Protein AF-A0A6N8CP71-F1 (afdb_monomer_lite)

Radius of gyration: 22.83 Å; chains: 1; bounding box: 53×31×57 Å

InterPro domains:
  IPR035069 Antitoxin HicB/UPF0150 [SSF143100] (56-98)

Sequence (124 aa):
MNKDSEDLDFLQELAKKISKRSKQASPISIEEVFDLFSDTLNNMTHFRSIEVPIFVPFIIEKEDGIFTARCRSYCNCRGMGYTEEEAIEKLKKDIDLYNKSLIETEKRMRLENIVNRTFGKDFL

pLDDT: mean 83.29, std 13.8, range [34.09, 97.75]

Foldseek 3Di:
DDPVPVLCVLVVQLVVVVVVVCPDPDDDDPVNSVVSNVVSLCVVLDDDDDDDDDDFDWDWDDDPQKIKIDTPVCRVAIAIDSDPVRRVVRSVVRVVVVVVVVSVVVSVVVSVVSCCVNPNPPPD

Secondary structure (DSSP, 8-state):
--THHHHHHHHHHHHHHHHHHHTSSSPPPHHHHHHHHHHHHHHHT-------------EEEEETTEEEEEETTEEEEEEEESSHHHHHHHHHHHHHHHHHHHHHHHHHHHHHHHHHHHH-TT--

Organism: NCBI:txid2599694

Structure (mmCIF, N/CA/C/O backbone):
data_AF-A0A6N8CP71-F1
#
_entry.id   AF-A0A6N8CP71-F1
#
loop_
_atom_site.group_PDB
_atom_site.id
_atom_site.type_symbol
_atom_site.label_atom_id
_atom_site.label_alt_id
_atom_site.label_comp_id
_atom_site.label_asym_id
_atom_site.label_entity_id
_atom_site.label_seq_id
_atom_site.pdbx_PDB_ins_code
_atom_site.Cartn_x
_atom_site.Cartn_y
_atom_site.Cartn_z
_atom_site.occupancy
_atom_site.B_iso_or_equiv
_atom_site.auth_seq_id
_atom_site.auth_comp_id
_atom_site.auth_asym_id
_atom_site.auth_atom_id
_atom_site.pdbx_PDB_model_num
ATOM 1 N N . MET A 1 1 ? -8.269 13.335 -27.076 1.00 35.78 1 MET A N 1
ATOM 2 C CA . MET A 1 1 ? -6.940 13.156 -26.455 1.00 35.78 1 MET A CA 1
ATOM 3 C C . MET A 1 1 ? -6.496 11.740 -26.773 1.00 35.78 1 MET A C 1
ATOM 5 O O . MET A 1 1 ? -7.184 10.813 -26.364 1.00 35.78 1 MET A O 1
ATOM 9 N N . ASN A 1 2 ? -5.468 11.592 -27.611 1.00 34.09 2 ASN A N 1
ATOM 10 C CA . ASN A 1 2 ? -4.990 10.293 -28.096 1.00 34.09 2 ASN A CA 1
ATOM 11 C C . ASN A 1 2 ? -4.260 9.562 -26.965 1.00 34.09 2 ASN A C 1
ATOM 13 O O . ASN A 1 2 ? -3.322 10.113 -26.403 1.00 34.09 2 ASN A O 1
ATOM 17 N N . LYS A 1 3 ? -4.692 8.337 -26.646 1.00 43.19 3 LYS A N 1
ATOM 18 C CA . LYS A 1 3 ? -4.029 7.456 -25.668 1.00 43.19 3 LYS A CA 1
ATOM 19 C C . LYS A 1 3 ? -2.591 7.091 -26.069 1.00 43.19 3 LYS A C 1
ATOM 21 O O . LYS A 1 3 ? -1.791 6.812 -25.189 1.00 43.19 3 LYS A O 1
ATOM 26 N N . ASP A 1 4 ? -2.259 7.199 -27.354 1.00 45.25 4 ASP A N 1
ATOM 27 C CA . ASP A 1 4 ? -0.935 6.885 -27.907 1.00 45.25 4 ASP A CA 1
ATOM 28 C C . ASP A 1 4 ? 0.191 7.828 -27.435 1.00 45.25 4 ASP A C 1
ATOM 30 O O . ASP A 1 4 ? 1.363 7.525 -27.647 1.00 45.25 4 ASP A O 1
ATOM 34 N N . SER A 1 5 ? -0.121 8.977 -26.812 1.00 50.12 5 SER A N 1
ATOM 35 C CA . SER A 1 5 ? 0.917 9.924 -26.374 1.00 50.12 5 SER A CA 1
ATOM 36 C C . SER A 1 5 ? 1.629 9.513 -25.084 1.00 50.12 5 SER A C 1
ATOM 38 O O . SER A 1 5 ? 2.785 9.868 -24.929 1.00 50.12 5 SER A O 1
ATOM 40 N N . GLU A 1 6 ? 0.971 8.776 -24.180 1.00 52.84 6 GLU A N 1
ATOM 41 C CA . GLU A 1 6 ? 1.586 8.323 -22.915 1.00 52.84 6 GLU A CA 1
ATOM 42 C C . GLU A 1 6 ? 2.462 7.070 -23.111 1.00 52.84 6 GLU A C 1
ATOM 44 O O . GLU A 1 6 ? 3.462 6.896 -22.419 1.00 52.84 6 GLU A O 1
ATOM 49 N N . ASP A 1 7 ? 2.124 6.198 -24.068 1.00 52.16 7 ASP A N 1
ATOM 50 C CA . ASP A 1 7 ? 2.864 4.949 -24.326 1.00 52.16 7 ASP A CA 1
ATOM 51 C C . ASP A 1 7 ? 4.216 5.214 -25.016 1.00 52.16 7 ASP A C 1
ATOM 53 O O . ASP A 1 7 ? 5.210 4.521 -24.776 1.00 52.16 7 ASP A O 1
ATOM 57 N N . LEU A 1 8 ? 4.277 6.278 -25.826 1.00 57.09 8 LEU A N 1
ATOM 58 C CA . LEU A 1 8 ? 5.528 6.805 -26.364 1.00 57.09 8 LEU A CA 1
ATOM 59 C C . LEU A 1 8 ? 6.456 7.300 -25.248 1.00 57.09 8 LEU A C 1
ATOM 61 O O . LEU A 1 8 ? 7.666 7.169 -25.400 1.00 57.09 8 LEU A O 1
ATOM 65 N N . ASP A 1 9 ? 5.934 7.769 -24.109 1.00 73.25 9 ASP A N 1
ATOM 66 C CA . ASP A 1 9 ? 6.759 8.363 -23.056 1.00 73.25 9 ASP A CA 1
ATOM 67 C C . ASP A 1 9 ? 7.653 7.327 -22.348 1.00 73.25 9 ASP A C 1
ATOM 69 O O . ASP A 1 9 ? 8.815 7.630 -22.060 1.00 73.25 9 ASP A O 1
ATOM 73 N N . PHE A 1 10 ? 7.175 6.101 -22.074 1.00 82.06 10 PHE A N 1
ATOM 74 C CA . PHE A 1 10 ? 7.972 5.101 -21.336 1.00 82.06 10 PHE A CA 1
ATOM 75 C C . PHE A 1 10 ? 9.163 4.592 -22.151 1.00 82.06 10 PHE A C 1
ATOM 77 O O . PHE A 1 10 ? 10.311 4.692 -21.706 1.00 82.06 10 PHE A O 1
ATOM 84 N N . LEU A 1 11 ? 8.909 4.070 -23.357 1.00 84.31 11 LEU A N 1
ATOM 85 C CA . LEU A 1 11 ? 9.971 3.563 -24.229 1.00 84.31 11 LEU A CA 1
ATOM 86 C C . LEU A 1 11 ? 10.920 4.687 -24.653 1.00 84.31 11 LEU A C 1
ATOM 88 O O . LEU A 1 11 ? 12.129 4.465 -24.740 1.00 84.31 11 LEU A O 1
ATOM 92 N N . GLN A 1 12 ? 10.407 5.903 -24.864 1.00 85.88 12 GLN A N 1
ATOM 93 C CA . GLN A 1 12 ? 11.238 7.059 -25.179 1.00 85.88 12 GLN A CA 1
ATOM 94 C C . GLN A 1 12 ? 12.132 7.462 -24.003 1.00 85.88 12 GLN A C 1
ATOM 96 O O . GLN A 1 12 ? 13.309 7.754 -24.227 1.00 85.88 12 GLN A O 1
ATOM 101 N N . GLU A 1 13 ? 11.634 7.460 -22.763 1.00 86.25 13 GLU A N 1
ATOM 102 C CA . GLU A 1 13 ? 12.483 7.756 -21.606 1.00 86.25 13 GLU A CA 1
ATOM 103 C C . GLU A 1 13 ? 13.496 6.658 -21.307 1.00 86.25 13 GLU A C 1
ATOM 105 O O . GLU A 1 13 ? 14.662 6.956 -21.026 1.00 86.25 13 GLU A O 1
ATOM 110 N N . LEU A 1 14 ? 13.110 5.392 -21.454 1.00 88.75 14 LEU A N 1
ATOM 111 C CA . LEU A 1 14 ? 14.053 4.286 -21.354 1.00 88.75 14 LEU A CA 1
ATOM 112 C C . LEU A 1 14 ? 15.163 4.420 -22.407 1.00 88.75 14 LEU A C 1
ATOM 114 O O . LEU A 1 14 ? 16.347 4.360 -22.071 1.00 88.75 14 LEU A O 1
ATOM 118 N N . ALA A 1 15 ? 14.801 4.684 -23.666 1.00 88.81 15 ALA A N 1
ATOM 119 C CA . ALA A 1 15 ? 15.758 4.879 -24.752 1.00 88.81 15 ALA A CA 1
ATOM 120 C C . ALA A 1 15 ? 16.689 6.076 -24.499 1.00 88.81 15 ALA A C 1
ATOM 122 O O . ALA A 1 15 ? 17.895 5.980 -24.742 1.00 88.81 15 ALA A O 1
ATOM 123 N N . LYS A 1 16 ? 16.174 7.191 -23.957 1.00 88.75 16 LYS A N 1
ATOM 124 C CA . LYS A 1 16 ? 16.993 8.345 -23.545 1.00 88.75 16 LYS A CA 1
ATOM 125 C C . LYS A 1 16 ? 17.990 7.968 -22.449 1.00 88.75 16 LYS A C 1
ATOM 127 O O . LYS A 1 16 ? 19.163 8.338 -22.553 1.00 88.75 16 LYS A O 1
ATOM 132 N N . LYS A 1 17 ? 17.562 7.227 -21.420 1.00 88.88 17 LYS A N 1
ATOM 133 C CA . LYS A 1 17 ? 18.445 6.772 -20.333 1.00 88.88 17 LYS A CA 1
ATOM 134 C C . LYS A 1 17 ? 19.521 5.805 -20.831 1.00 88.88 17 LYS A C 1
ATOM 136 O O . LYS A 1 17 ? 20.693 6.019 -20.521 1.00 88.88 17 LYS A O 1
ATOM 141 N N . ILE A 1 18 ? 19.153 4.820 -21.655 1.00 89.38 18 ILE A N 1
ATOM 142 C CA . ILE A 1 18 ? 20.102 3.885 -22.281 1.00 89.38 18 ILE A CA 1
ATOM 143 C C . ILE A 1 18 ? 21.099 4.663 -23.143 1.00 89.38 18 ILE A C 1
ATOM 145 O O . ILE A 1 18 ? 22.300 4.552 -22.930 1.00 89.38 18 ILE A O 1
ATOM 149 N N . SER A 1 19 ? 20.628 5.543 -24.034 1.00 88.31 19 SER A N 1
ATOM 150 C CA . SER A 1 19 ? 21.498 6.373 -24.880 1.00 88.31 19 SER A CA 1
ATOM 151 C C . SER A 1 19 ? 22.471 7.228 -24.059 1.00 88.31 19 SER A C 1
ATOM 153 O O . SER A 1 19 ? 23.641 7.363 -24.420 1.00 88.31 19 SER A O 1
ATOM 155 N N . LYS A 1 20 ? 22.025 7.787 -22.926 1.00 88.56 20 LYS A N 1
ATOM 156 C CA . LYS A 1 20 ? 22.888 8.540 -22.007 1.00 88.56 20 LYS A CA 1
ATOM 157 C C . LYS A 1 20 ? 23.949 7.646 -21.352 1.00 88.56 20 LYS A C 1
ATOM 159 O O . LYS A 1 20 ? 25.099 8.073 -21.263 1.00 88.56 20 LYS A O 1
ATOM 164 N N . ARG A 1 21 ? 23.596 6.427 -20.926 1.00 87.50 21 ARG A N 1
ATOM 165 C CA . ARG A 1 21 ? 24.528 5.455 -20.320 1.00 87.50 21 ARG A CA 1
ATOM 166 C C . ARG A 1 21 ? 25.523 4.889 -21.336 1.00 87.50 21 ARG A C 1
ATOM 168 O O . ARG A 1 21 ? 26.695 4.748 -21.000 1.00 87.50 21 ARG A O 1
ATOM 175 N N . SER A 1 22 ? 25.101 4.644 -22.576 1.00 84.88 22 SER A N 1
ATOM 176 C CA . SER A 1 22 ? 25.960 4.141 -23.660 1.00 84.88 22 SER A CA 1
ATOM 177 C C . SER A 1 22 ? 27.015 5.145 -24.133 1.00 84.88 22 SER A C 1
ATOM 179 O O . SER A 1 22 ? 27.984 4.753 -24.770 1.00 84.88 22 SER A O 1
ATOM 181 N N . LYS A 1 23 ? 26.854 6.441 -23.829 1.00 87.25 23 LYS A N 1
ATOM 182 C CA . LYS A 1 23 ? 27.881 7.471 -24.084 1.00 87.25 23 LYS A CA 1
ATOM 183 C C . LYS A 1 23 ? 29.038 7.431 -23.080 1.00 87.25 23 LYS A C 1
ATOM 185 O O . LYS A 1 23 ? 30.016 8.152 -23.261 1.00 87.25 23 LYS A O 1
ATOM 190 N N . GLN A 1 24 ? 28.925 6.647 -22.009 1.00 83.56 24 GLN A N 1
ATOM 191 C CA . GLN A 1 24 ? 30.016 6.433 -21.061 1.00 83.56 24 GLN A CA 1
ATOM 192 C C . GLN A 1 24 ? 31.010 5.417 -21.645 1.00 83.56 24 GLN A C 1
ATOM 194 O O . GLN A 1 24 ? 30.628 4.551 -22.422 1.00 83.56 24 GLN A O 1
ATOM 199 N N . ALA A 1 25 ? 32.292 5.529 -21.288 1.00 77.81 25 ALA A N 1
ATOM 200 C CA . ALA A 1 25 ? 33.393 4.799 -21.933 1.00 77.81 25 ALA A CA 1
ATOM 201 C C . ALA A 1 25 ? 33.387 3.266 -21.727 1.00 77.81 25 ALA A C 1
ATOM 203 O O . ALA A 1 25 ? 34.281 2.583 -22.224 1.00 77.81 25 ALA A O 1
ATOM 204 N N . SER A 1 26 ? 32.409 2.721 -20.999 1.00 85.25 26 SER A N 1
ATOM 205 C CA . SER A 1 26 ? 32.248 1.291 -20.744 1.00 85.25 26 SER A CA 1
ATOM 206 C C . SER A 1 26 ? 30.990 0.736 -21.425 1.00 85.25 26 SER A C 1
ATOM 208 O O . SER A 1 26 ? 29.942 1.397 -21.403 1.00 85.25 26 SER A O 1
ATOM 210 N N . PRO A 1 27 ? 31.056 -0.494 -21.976 1.00 85.69 27 PRO A N 1
ATOM 211 C CA . PRO A 1 27 ? 29.871 -1.218 -22.421 1.00 85.69 27 PRO A CA 1
ATOM 212 C C . PRO A 1 27 ? 28.818 -1.285 -21.311 1.00 85.69 27 PRO A C 1
ATOM 214 O O . PRO A 1 27 ? 29.155 -1.413 -20.133 1.00 85.69 27 PRO A O 1
ATOM 217 N N . ILE A 1 28 ? 27.551 -1.180 -21.701 1.00 87.00 28 ILE A N 1
ATOM 218 C CA . ILE A 1 28 ? 26.423 -1.363 -20.789 1.00 87.00 28 ILE A CA 1
ATOM 219 C C . ILE A 1 28 ? 26.203 -2.862 -20.567 1.00 87.00 28 ILE A C 1
ATOM 221 O O . ILE A 1 28 ? 26.213 -3.629 -21.536 1.00 87.00 28 ILE A O 1
ATOM 225 N N . SER A 1 29 ? 26.051 -3.287 -19.313 1.00 89.38 29 SER A N 1
ATOM 226 C CA . SER A 1 29 ? 25.736 -4.688 -19.009 1.00 89.38 29 SER A CA 1
ATOM 227 C C . SER A 1 29 ? 24.236 -4.957 -19.149 1.00 89.38 29 SER A C 1
ATOM 229 O O . SER A 1 29 ? 23.422 -4.035 -19.215 1.00 89.38 29 SER A O 1
ATOM 231 N N . ILE A 1 30 ? 23.857 -6.232 -19.208 1.00 88.19 30 ILE A N 1
ATOM 232 C CA . ILE A 1 30 ? 22.446 -6.628 -19.283 1.00 88.19 30 ILE A CA 1
ATOM 233 C C . ILE A 1 30 ? 21.719 -6.253 -17.983 1.00 88.19 30 ILE A C 1
ATOM 235 O O . ILE A 1 30 ? 20.601 -5.746 -18.026 1.00 88.19 30 ILE A O 1
ATOM 239 N N . GLU A 1 31 ? 22.367 -6.447 -16.836 1.00 89.44 31 GLU A N 1
ATOM 240 C CA . GLU A 1 31 ? 21.842 -6.101 -15.512 1.00 89.44 31 GLU A CA 1
ATOM 241 C C . GLU A 1 31 ? 21.558 -4.599 -15.417 1.00 89.44 31 GLU A C 1
ATOM 243 O O . GLU A 1 31 ? 20.464 -4.204 -15.027 1.00 89.44 31 GLU A O 1
ATOM 248 N N . GLU A 1 32 ? 22.481 -3.760 -15.900 1.00 87.12 32 GLU A N 1
ATOM 249 C CA . GLU A 1 32 ? 22.278 -2.309 -15.940 1.00 87.12 32 GLU A CA 1
ATOM 250 C C . GLU A 1 32 ? 21.082 -1.909 -16.820 1.00 87.12 32 GLU A C 1
ATOM 252 O O . GLU A 1 32 ? 20.389 -0.937 -16.520 1.00 87.12 32 GLU A O 1
ATOM 257 N N . VAL A 1 33 ? 20.807 -2.637 -17.908 1.00 87.50 33 VAL A N 1
ATOM 258 C CA . VAL A 1 33 ? 19.616 -2.383 -18.737 1.00 87.50 33 VAL A CA 1
ATOM 259 C C . VAL A 1 33 ? 18.334 -2.704 -17.963 1.00 87.50 33 VAL A C 1
ATOM 261 O O . VAL A 1 33 ? 17.383 -1.920 -18.027 1.00 87.50 33 VAL A O 1
ATOM 264 N N . PHE A 1 34 ? 18.303 -3.806 -17.206 1.00 87.44 34 PHE A N 1
ATOM 265 C CA . PHE A 1 34 ? 17.161 -4.153 -16.351 1.00 87.44 34 PHE A CA 1
ATOM 266 C C . PHE A 1 34 ? 16.969 -3.168 -15.189 1.00 87.44 34 PHE A C 1
ATOM 268 O O . PHE A 1 34 ? 15.828 -2.821 -14.863 1.00 87.44 34 PHE A O 1
ATOM 275 N N . ASP A 1 35 ? 18.054 -2.657 -14.614 1.00 88.69 35 ASP A N 1
ATOM 276 C CA . ASP A 1 35 ? 17.995 -1.615 -13.588 1.00 88.69 35 ASP A CA 1
ATOM 277 C C . ASP A 1 35 ? 17.416 -0.316 -14.166 1.00 88.69 35 ASP A C 1
ATOM 279 O O . ASP A 1 35 ? 16.458 0.238 -13.627 1.00 88.69 35 ASP A O 1
ATOM 283 N N . LEU A 1 36 ? 17.900 0.128 -15.334 1.00 89.25 36 LEU A N 1
ATOM 284 C CA . LEU A 1 36 ? 17.366 1.311 -16.021 1.00 89.25 36 LEU A CA 1
ATOM 285 C C . LEU A 1 36 ? 15.886 1.159 -16.389 1.00 89.25 36 LEU A C 1
ATOM 287 O O . LEU A 1 36 ? 15.137 2.142 -16.349 1.00 89.25 36 LEU A O 1
ATOM 291 N N . PHE A 1 37 ? 15.459 -0.050 -16.745 1.00 87.81 37 PHE A N 1
ATOM 292 C CA . PHE A 1 37 ? 14.059 -0.374 -16.985 1.00 87.81 37 PHE A CA 1
ATOM 293 C C . PHE A 1 37 ? 13.219 -0.193 -15.715 1.00 87.81 37 PHE A C 1
ATOM 295 O O . PHE A 1 37 ? 12.253 0.577 -15.713 1.00 87.81 37 PHE A O 1
ATOM 302 N N . SER A 1 38 ? 13.643 -0.830 -14.622 1.00 84.69 38 SER A N 1
ATOM 303 C CA . SER A 1 38 ? 12.983 -0.776 -13.314 1.00 84.69 38 SER A CA 1
ATOM 304 C C . SER A 1 38 ? 12.900 0.657 -12.782 1.00 84.69 38 SER A C 1
ATOM 306 O O . SER A 1 38 ? 11.831 1.119 -12.382 1.00 84.69 38 SER A O 1
ATOM 308 N N . ASP A 1 39 ? 13.991 1.415 -12.878 1.00 86.12 39 ASP A N 1
ATOM 309 C CA . ASP A 1 39 ? 14.050 2.824 -12.488 1.00 86.12 39 ASP A CA 1
ATOM 310 C C . ASP A 1 39 ? 13.110 3.705 -13.310 1.00 86.12 39 ASP A C 1
ATOM 312 O O . ASP A 1 39 ? 12.562 4.692 -12.820 1.00 86.12 39 ASP A O 1
ATOM 316 N N . THR A 1 40 ? 12.943 3.406 -14.598 1.00 86.94 40 THR A N 1
ATOM 317 C CA . THR A 1 40 ? 12.046 4.179 -15.468 1.00 86.94 40 THR A CA 1
ATOM 318 C C . THR A 1 40 ? 10.590 3.927 -15.107 1.00 86.94 40 THR A C 1
ATOM 320 O O . THR A 1 40 ? 9.839 4.891 -14.961 1.00 86.94 40 THR A O 1
ATOM 323 N N . LEU A 1 41 ? 10.218 2.670 -14.850 1.00 82.94 41 LEU A N 1
ATOM 324 C CA . LEU A 1 41 ? 8.885 2.324 -14.353 1.00 82.94 41 LEU A CA 1
ATOM 325 C C . LEU A 1 41 ? 8.595 2.978 -12.995 1.00 82.94 41 LEU A C 1
ATOM 327 O O . LEU A 1 41 ? 7.540 3.588 -12.808 1.00 82.94 41 LEU A O 1
ATOM 331 N N . ASN A 1 42 ? 9.544 2.912 -12.060 1.00 78.75 42 ASN A N 1
ATOM 332 C CA . ASN A 1 42 ? 9.394 3.496 -10.727 1.00 78.75 42 ASN A CA 1
ATOM 333 C C . ASN A 1 42 ? 9.251 5.026 -10.771 1.00 78.75 42 ASN A C 1
ATOM 335 O O . ASN A 1 42 ? 8.417 5.593 -10.066 1.00 78.75 42 ASN A O 1
ATOM 339 N N . ASN A 1 43 ? 10.011 5.709 -11.631 1.00 79.56 43 ASN A N 1
ATOM 340 C CA . ASN A 1 43 ? 9.925 7.166 -11.758 1.00 79.56 43 ASN A CA 1
ATOM 341 C C . ASN A 1 43 ? 8.601 7.630 -12.377 1.00 79.56 43 ASN A C 1
ATOM 343 O O . ASN A 1 43 ? 8.053 8.646 -11.955 1.00 79.56 43 ASN A O 1
ATOM 347 N N . MET A 1 44 ? 8.071 6.895 -13.357 1.00 76.69 44 MET A N 1
ATOM 348 C CA . MET A 1 44 ? 6.786 7.227 -13.987 1.00 76.69 44 MET A CA 1
ATOM 349 C C . MET A 1 44 ? 5.589 6.966 -13.077 1.00 76.69 44 MET A C 1
ATOM 351 O O . MET A 1 44 ? 4.546 7.602 -13.207 1.00 76.69 44 MET A O 1
ATOM 355 N N . THR A 1 45 ? 5.749 6.050 -12.128 1.00 70.75 45 THR A N 1
ATOM 356 C CA . THR A 1 45 ? 4.743 5.736 -11.114 1.00 70.75 45 THR A CA 1
ATOM 357 C C . THR A 1 45 ? 4.986 6.488 -9.806 1.00 70.75 45 THR A C 1
ATOM 359 O O . THR A 1 45 ? 4.393 6.135 -8.792 1.00 70.75 45 THR A O 1
ATOM 362 N N . HIS A 1 46 ? 5.825 7.532 -9.781 1.00 66.69 46 HIS A N 1
ATOM 363 C CA . HIS A 1 46 ? 6.083 8.270 -8.547 1.00 66.69 46 HIS A CA 1
ATOM 364 C C . HIS A 1 46 ? 4.835 9.043 -8.092 1.00 66.69 46 HIS A C 1
ATOM 366 O O . HIS A 1 46 ? 4.412 10.017 -8.716 1.00 66.69 46 HIS A O 1
ATOM 372 N N . PHE A 1 47 ? 4.252 8.622 -6.968 1.00 67.25 47 PHE A N 1
ATOM 373 C CA . PHE A 1 47 ? 3.138 9.315 -6.329 1.00 67.25 47 PHE A CA 1
ATOM 374 C C . PHE A 1 47 ? 3.641 10.227 -5.225 1.00 67.25 47 PHE A C 1
ATOM 376 O O . PHE A 1 47 ? 4.352 9.796 -4.317 1.00 67.25 47 PHE A O 1
ATOM 383 N N . ARG A 1 48 ? 3.161 11.468 -5.239 1.00 69.62 48 ARG A N 1
ATOM 384 C CA . ARG A 1 48 ? 3.210 12.327 -4.064 1.00 69.62 48 ARG A CA 1
ATOM 385 C C . ARG A 1 48 ? 1.972 12.055 -3.212 1.00 69.62 48 ARG A C 1
ATOM 387 O O . ARG A 1 48 ? 0.877 12.472 -3.579 1.00 69.62 48 ARG A O 1
ATOM 394 N N . SER A 1 49 ? 2.142 11.387 -2.074 1.00 69.44 49 SER A N 1
ATOM 395 C C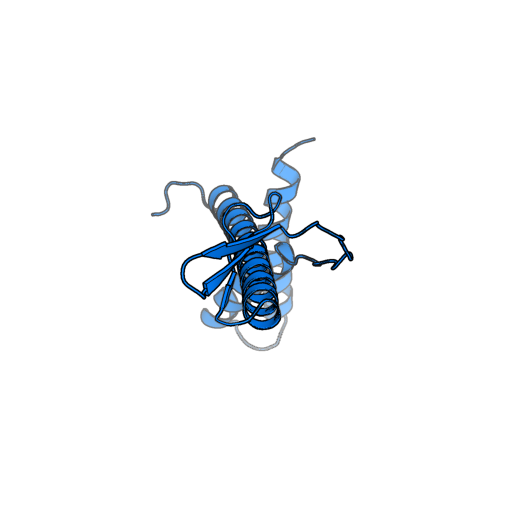A . SER A 1 49 ? 1.101 11.333 -1.046 1.00 69.44 49 SER A CA 1
ATOM 396 C C . SER A 1 49 ? 1.058 12.667 -0.303 1.00 69.44 49 SER A C 1
ATOM 398 O O . SER A 1 49 ? 2.087 13.169 0.149 1.00 69.44 49 SER A O 1
ATOM 400 N N . ILE A 1 50 ? -0.130 13.253 -0.191 1.00 77.81 50 ILE A N 1
ATOM 401 C CA . ILE A 1 50 ? -0.366 14.440 0.630 1.00 77.81 50 ILE A CA 1
ATOM 402 C C . ILE A 1 50 ? -1.261 14.003 1.780 1.00 77.81 50 ILE A C 1
ATOM 404 O O . ILE A 1 50 ? -2.395 13.582 1.558 1.00 77.81 50 ILE A O 1
ATOM 408 N N . GLU A 1 51 ? -0.744 14.090 3.001 1.00 74.06 51 GLU A N 1
ATOM 409 C CA . GLU A 1 51 ? -1.525 13.829 4.204 1.00 74.06 51 GLU A CA 1
ATOM 410 C C . GLU A 1 51 ? -2.343 15.073 4.543 1.00 74.06 51 GLU A C 1
ATOM 412 O O . GLU A 1 51 ? -1.801 16.152 4.787 1.00 74.06 51 GLU A O 1
ATOM 417 N N . VAL A 1 52 ? -3.665 14.924 4.524 1.00 77.06 52 VAL A N 1
ATOM 418 C CA . VAL A 1 52 ? -4.603 15.980 4.904 1.00 77.06 52 VAL A CA 1
ATOM 419 C C . VAL A 1 52 ? -5.312 15.531 6.180 1.00 77.06 52 VAL A C 1
ATOM 421 O O . VAL A 1 52 ? -5.809 14.402 6.218 1.00 77.06 52 VAL A O 1
ATOM 424 N N . PRO A 1 53 ? -5.385 16.367 7.232 1.00 73.00 53 PRO A N 1
ATOM 425 C CA . PRO A 1 53 ? -6.095 16.004 8.450 1.00 73.00 53 PRO A CA 1
ATOM 426 C C . PRO A 1 53 ? -7.599 15.926 8.165 1.00 73.00 53 PRO A C 1
ATOM 428 O O . PRO A 1 53 ? -8.264 16.942 7.970 1.00 73.00 53 PRO A O 1
ATOM 431 N N . ILE A 1 54 ? -8.138 14.708 8.141 1.00 72.25 54 ILE A N 1
ATOM 432 C CA . ILE A 1 54 ? -9.577 14.457 8.049 1.00 72.25 54 ILE A CA 1
ATOM 433 C C . ILE A 1 54 ? -10.058 14.005 9.426 1.00 72.25 54 ILE A C 1
ATOM 435 O O . ILE A 1 54 ? -9.666 12.949 9.921 1.00 72.25 54 ILE A O 1
ATOM 439 N N . PHE A 1 55 ? -10.933 14.798 10.042 1.00 79.06 55 PHE A N 1
ATOM 440 C CA . PHE A 1 55 ? -11.578 14.431 11.298 1.00 79.06 55 PHE A CA 1
ATOM 441 C C . PHE A 1 55 ? -12.791 13.549 11.001 1.00 79.06 55 PHE A C 1
ATOM 443 O O . PHE A 1 55 ? -13.841 14.032 10.581 1.00 79.06 55 PHE A O 1
ATOM 450 N N . VAL A 1 56 ? -12.632 12.243 11.198 1.00 81.88 56 VAL A N 1
ATOM 451 C CA . VAL A 1 56 ? -13.711 11.258 11.070 1.00 81.88 56 VAL A CA 1
ATOM 452 C C . VAL A 1 56 ? -14.220 10.844 12.453 1.00 81.88 56 VAL A C 1
ATOM 454 O O . VAL A 1 56 ? -13.405 10.575 13.336 1.00 81.88 56 VAL A O 1
ATOM 457 N N . PRO A 1 57 ? -15.547 10.779 12.669 1.00 86.75 57 PRO A N 1
ATOM 458 C CA . PRO A 1 57 ? -16.100 10.337 13.942 1.00 86.75 57 PRO A CA 1
ATOM 459 C C . PRO A 1 57 ? -15.858 8.837 14.151 1.00 86.75 57 PRO A C 1
ATOM 461 O O . PRO A 1 57 ? -16.040 8.031 13.232 1.00 86.75 57 PRO A O 1
ATOM 464 N N . PHE A 1 58 ? -15.501 8.463 15.380 1.00 90.62 58 PHE A N 1
ATOM 465 C CA . PHE A 1 58 ? -15.386 7.070 15.808 1.00 90.62 58 PHE A CA 1
ATOM 466 C C . PHE A 1 58 ? -16.575 6.678 16.676 1.00 90.62 58 PHE A C 1
ATOM 468 O O . PHE A 1 58 ? -17.069 7.471 17.475 1.00 90.62 58 PHE A O 1
ATOM 475 N N . ILE A 1 59 ? -17.023 5.440 16.503 1.00 93.31 59 ILE A N 1
ATOM 476 C CA . ILE A 1 59 ? -18.029 4.808 17.349 1.00 93.31 59 ILE A CA 1
ATOM 477 C C . ILE A 1 59 ? -17.284 3.834 18.251 1.00 93.31 59 ILE A C 1
ATOM 479 O O . ILE A 1 59 ? -16.493 3.029 17.755 1.00 93.31 59 ILE A O 1
ATOM 483 N N . ILE A 1 60 ? -17.526 3.932 19.556 1.00 95.31 60 ILE A N 1
ATOM 484 C CA . ILE A 1 60 ? -16.947 3.045 20.560 1.00 95.31 60 ILE A CA 1
ATOM 485 C C . ILE A 1 60 ? -18.086 2.293 21.235 1.00 95.31 60 ILE A C 1
ATOM 487 O O . ILE A 1 60 ? -19.037 2.895 21.729 1.00 95.31 60 ILE A O 1
ATOM 491 N N . GLU A 1 61 ? -17.979 0.974 21.235 1.00 95.81 61 GLU A N 1
ATOM 492 C CA . GLU A 1 61 ? -18.933 0.052 21.842 1.00 95.81 61 GLU A CA 1
ATOM 493 C C . GLU A 1 61 ? -18.197 -0.792 22.885 1.00 95.81 61 GLU A C 1
ATOM 495 O O . GLU A 1 61 ? -17.037 -1.154 22.681 1.00 95.81 61 GLU A O 1
ATOM 500 N N . LYS A 1 62 ? -18.860 -1.108 24.001 1.00 95.94 62 LYS A N 1
ATOM 501 C CA . LYS A 1 62 ? -18.323 -1.985 25.045 1.00 95.94 62 LYS A CA 1
ATOM 502 C C . LYS A 1 62 ? -19.210 -3.214 25.183 1.00 95.94 62 LYS A C 1
ATOM 504 O O . LYS A 1 62 ? -20.393 -3.079 25.481 1.00 95.94 62 LYS A O 1
ATOM 509 N N . GLU A 1 63 ? -18.618 -4.388 25.028 1.00 94.69 63 GLU A N 1
ATOM 510 C CA . GLU A 1 63 ? -19.288 -5.684 25.150 1.00 94.69 63 GLU A CA 1
ATOM 511 C C . GLU A 1 63 ? -18.362 -6.639 25.911 1.00 94.69 63 GLU A C 1
ATOM 513 O O . GLU A 1 63 ? -17.164 -6.683 25.639 1.00 94.69 63 GLU A O 1
ATOM 518 N N . ASP A 1 64 ? -18.879 -7.325 26.933 1.00 93.69 64 ASP A N 1
ATOM 519 C CA . ASP A 1 64 ? -18.128 -8.292 27.756 1.00 93.69 64 ASP A CA 1
ATOM 520 C C . ASP A 1 64 ? -16.777 -7.790 28.307 1.00 93.69 64 ASP A C 1
ATOM 52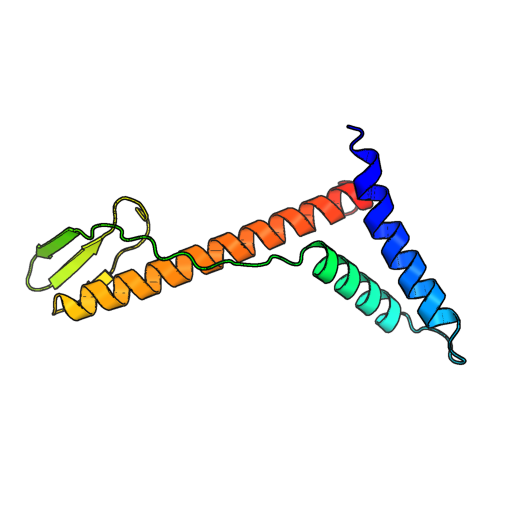2 O O . ASP A 1 64 ? -15.809 -8.533 28.454 1.00 93.69 64 ASP A O 1
ATOM 526 N N . GLY A 1 65 ? -16.695 -6.495 28.631 1.00 93.19 65 GLY A N 1
ATOM 527 C CA . GLY A 1 65 ? -15.471 -5.874 29.153 1.00 93.19 65 GLY A CA 1
ATOM 528 C C . GLY A 1 65 ? -14.430 -5.509 28.089 1.00 93.19 65 GLY A C 1
ATOM 529 O O . GLY A 1 65 ? -13.378 -4.982 28.442 1.00 93.19 65 GLY A O 1
ATOM 530 N N . ILE A 1 66 ? -14.734 -5.722 26.809 1.00 96.12 66 ILE A N 1
ATOM 531 C CA . ILE A 1 66 ? -13.888 -5.373 25.669 1.00 96.12 66 ILE A CA 1
ATOM 532 C C . ILE A 1 66 ? -14.480 -4.149 24.967 1.00 96.12 66 ILE A C 1
ATOM 534 O O . ILE A 1 66 ? -15.670 -4.095 24.655 1.00 96.12 66 ILE A O 1
ATOM 538 N N . PHE A 1 67 ? -13.635 -3.162 24.688 1.00 97.75 67 PHE A N 1
ATOM 539 C CA . PHE A 1 67 ? -13.973 -2.001 23.878 1.00 97.75 67 PHE A CA 1
ATOM 540 C C . PHE A 1 67 ? -13.674 -2.271 22.408 1.00 97.75 67 PHE A C 1
ATOM 542 O O . PHE A 1 67 ? -12.630 -2.816 22.048 1.00 97.75 67 PHE A O 1
ATOM 549 N N . THR A 1 68 ? -14.590 -1.851 21.545 1.00 97.06 68 THR A N 1
ATOM 550 C CA . THR A 1 68 ? -14.474 -1.912 20.093 1.00 97.06 68 THR A CA 1
ATOM 551 C C . THR A 1 68 ? -14.636 -0.516 19.514 1.00 97.06 68 THR A C 1
ATOM 553 O O . THR A 1 68 ? -15.692 0.088 19.661 1.00 97.06 68 THR A O 1
ATOM 556 N N . ALA A 1 69 ? -13.621 -0.031 18.803 1.00 96.62 69 ALA A N 1
ATOM 557 C CA . ALA A 1 69 ? -13.661 1.222 18.061 1.00 96.62 69 ALA A CA 1
ATOM 558 C C . ALA A 1 69 ? -13.819 0.946 16.557 1.00 96.62 69 ALA A C 1
ATOM 560 O O . ALA A 1 69 ? -13.112 0.103 15.993 1.00 96.62 69 ALA A O 1
ATOM 561 N N . ARG A 1 70 ? -14.736 1.663 15.899 1.00 95.12 70 ARG A N 1
ATOM 562 C CA . ARG A 1 70 ? -15.003 1.568 14.452 1.00 95.12 70 ARG A CA 1
ATOM 563 C C . ARG A 1 70 ? -15.200 2.947 13.829 1.00 95.12 70 ARG A C 1
ATOM 565 O O . ARG A 1 70 ? -15.604 3.896 14.498 1.00 95.12 70 ARG A O 1
ATOM 572 N N . CYS A 1 71 ? -14.980 3.039 12.521 1.00 91.75 71 CYS A N 1
ATOM 573 C CA . CYS A 1 71 ? -15.242 4.235 11.726 1.00 91.75 71 CYS A CA 1
ATOM 574 C C . CYS A 1 71 ? -16.103 3.870 10.512 1.00 91.75 71 CYS A C 1
ATOM 576 O O . CYS A 1 71 ? -15.752 2.965 9.762 1.00 91.75 71 CYS A O 1
ATOM 578 N N . ARG A 1 72 ? -17.217 4.576 10.272 1.00 88.25 72 ARG A N 1
ATOM 579 C CA . ARG A 1 72 ? -18.087 4.276 9.115 1.00 88.25 72 ARG A CA 1
ATOM 580 C C . ARG A 1 72 ? -17.391 4.501 7.773 1.00 88.25 72 ARG A C 1
ATOM 582 O O . ARG A 1 72 ? -17.642 3.749 6.838 1.00 88.25 72 ARG A O 1
ATOM 589 N N . SER A 1 73 ? -16.518 5.503 7.689 1.00 88.94 73 SER A N 1
ATOM 590 C CA . SER A 1 73 ? -15.743 5.789 6.475 1.00 88.94 73 SER A CA 1
ATOM 591 C C . SER A 1 73 ? -14.684 4.721 6.187 1.00 88.94 73 SER A C 1
ATOM 593 O O . SER A 1 73 ? -14.275 4.564 5.043 1.00 88.94 73 SER A O 1
ATOM 595 N N . TYR A 1 74 ? -14.273 3.972 7.213 1.00 91.12 74 TYR A N 1
ATOM 596 C CA . TYR A 1 74 ? -13.330 2.862 7.126 1.00 91.12 74 TYR A CA 1
ATOM 597 C C . TYR A 1 74 ? -14.002 1.594 7.651 1.00 91.12 74 TYR A C 1
ATOM 599 O O . TYR A 1 74 ? -13.642 1.068 8.700 1.00 91.12 74 TYR A O 1
ATOM 607 N N . CYS A 1 75 ? -15.019 1.124 6.927 1.00 87.75 75 CYS A N 1
ATOM 608 C CA . CYS A 1 75 ? -15.881 0.018 7.352 1.00 87.75 75 CYS A CA 1
ATOM 609 C C . CYS A 1 75 ? -15.136 -1.302 7.614 1.00 87.75 75 CYS A C 1
ATOM 611 O O . CYS A 1 75 ? -15.616 -2.121 8.395 1.00 87.75 75 CYS A O 1
ATOM 613 N N . ASN A 1 76 ? -13.970 -1.484 6.992 1.00 89.69 76 ASN A N 1
ATOM 614 C CA . ASN A 1 76 ? -13.117 -2.656 7.174 1.00 89.69 76 ASN A CA 1
ATOM 615 C C . ASN A 1 76 ? -12.132 -2.514 8.343 1.00 89.69 76 ASN A C 1
ATOM 617 O O . ASN A 1 76 ? -11.506 -3.502 8.709 1.00 89.69 76 ASN A O 1
ATOM 621 N N . CYS A 1 77 ? -11.991 -1.316 8.920 1.00 93.94 77 CYS A N 1
ATOM 622 C CA . CYS A 1 77 ? -11.054 -1.062 10.005 1.00 93.94 77 CYS A CA 1
ATOM 623 C C . CYS A 1 77 ? -11.737 -1.177 11.372 1.00 93.94 77 CYS A C 1
ATOM 625 O O . CYS A 1 77 ? -12.815 -0.612 11.604 1.00 93.94 77 CYS A O 1
ATOM 627 N N . ARG A 1 78 ? -11.089 -1.870 12.312 1.00 95.06 78 ARG A N 1
ATOM 628 C CA . ARG A 1 78 ? -11.589 -2.061 13.680 1.00 95.06 78 ARG A CA 1
ATOM 629 C C . ARG A 1 78 ? -10.439 -2.126 14.677 1.00 95.06 78 ARG A C 1
ATOM 631 O O . ARG A 1 78 ? -9.507 -2.903 14.524 1.00 95.06 78 ARG A O 1
ATOM 638 N N . GLY A 1 79 ? -10.571 -1.394 15.778 1.00 96.75 79 GLY A N 1
ATOM 639 C CA . GLY A 1 79 ? -9.703 -1.545 16.944 1.00 96.75 79 GLY A CA 1
ATOM 640 C C . GLY A 1 79 ? -10.427 -2.232 18.097 1.00 96.75 79 GLY A C 1
ATOM 641 O O . GLY A 1 79 ? -11.598 -1.952 18.341 1.00 96.75 79 GLY A O 1
ATOM 642 N N . MET A 1 80 ? -9.750 -3.141 18.802 1.00 97.25 80 MET A N 1
ATOM 643 C CA . MET A 1 80 ? -10.288 -3.827 19.986 1.00 97.25 80 MET A CA 1
ATOM 644 C C . MET A 1 80 ? -9.294 -3.771 21.142 1.00 97.25 80 MET A C 1
ATOM 646 O O . MET A 1 80 ? -8.116 -4.070 20.940 1.00 97.25 80 MET A O 1
ATOM 650 N N . GLY A 1 81 ? -9.752 -3.446 22.346 1.00 97.12 81 GLY A N 1
ATOM 651 C CA . GLY A 1 81 ? -8.894 -3.332 23.526 1.00 97.12 81 GLY A CA 1
ATOM 652 C C . GLY A 1 81 ? -9.654 -3.466 24.838 1.00 97.12 81 GLY A C 1
ATOM 653 O O . GLY A 1 81 ? -10.881 -3.469 24.855 1.00 97.12 81 GLY A O 1
ATOM 654 N N . TYR A 1 82 ? -8.923 -3.577 25.943 1.00 97.06 82 TYR A N 1
ATOM 655 C CA . TYR A 1 82 ? -9.497 -3.585 27.292 1.00 97.06 82 TYR A CA 1
ATOM 656 C C . TYR A 1 82 ? -9.774 -2.170 27.817 1.00 97.06 82 TYR A C 1
ATOM 658 O O . TYR A 1 82 ? -10.484 -2.010 28.809 1.00 97.06 82 TYR A O 1
ATOM 666 N N . THR A 1 83 ? -9.260 -1.143 27.134 1.00 97.19 83 THR A N 1
ATOM 667 C CA . THR A 1 83 ? -9.599 0.267 27.361 1.00 97.19 83 THR A CA 1
ATOM 668 C C . THR A 1 83 ? -10.054 0.939 26.066 1.00 97.19 83 THR A C 1
ATOM 670 O O . THR A 1 83 ? -9.798 0.441 24.963 1.00 97.19 83 THR A O 1
ATOM 673 N N . GLU A 1 84 ? -10.727 2.084 26.191 1.00 96.31 84 GLU A N 1
ATOM 674 C CA . GLU A 1 84 ? -11.136 2.896 25.041 1.00 96.31 84 GLU A CA 1
ATOM 675 C C . GLU A 1 84 ? -9.922 3.374 24.242 1.00 96.31 84 GLU A C 1
ATOM 677 O O . GLU A 1 84 ? -9.910 3.290 23.015 1.00 96.31 84 GLU A O 1
ATO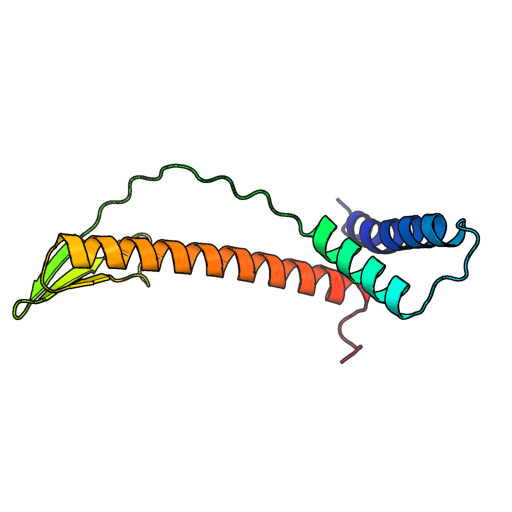M 682 N N . GLU A 1 85 ? -8.868 3.811 24.930 1.00 96.31 85 GLU A N 1
ATOM 683 C CA . GLU A 1 85 ? -7.636 4.312 24.323 1.00 96.31 85 GLU A CA 1
ATOM 684 C C . GLU A 1 85 ? -6.945 3.230 23.497 1.00 96.31 85 GLU A C 1
ATOM 686 O O . GLU A 1 85 ? -6.521 3.496 22.372 1.00 96.31 85 GLU A O 1
ATOM 691 N N . GLU A 1 86 ? -6.885 1.999 24.013 1.00 97.25 86 GLU A N 1
ATOM 692 C CA . GLU A 1 86 ? -6.303 0.865 23.298 1.00 97.25 86 GLU A CA 1
ATOM 693 C C . GLU A 1 86 ? -7.104 0.545 22.027 1.00 97.25 86 GLU A C 1
ATOM 695 O O . GLU A 1 86 ? -6.528 0.326 20.955 1.00 97.25 86 GLU A O 1
ATOM 700 N N . ALA A 1 87 ? -8.438 0.550 22.121 1.00 97.12 87 ALA A N 1
ATOM 701 C CA . ALA A 1 87 ? -9.302 0.341 20.967 1.00 97.12 87 ALA A CA 1
ATOM 702 C C . ALA A 1 87 ? -9.115 1.455 19.919 1.00 97.12 87 ALA A C 1
ATOM 704 O O . ALA A 1 87 ? -8.986 1.163 18.730 1.00 97.12 87 ALA A O 1
ATOM 705 N N . ILE A 1 88 ? -9.027 2.720 20.337 1.00 95.00 88 ILE A N 1
ATOM 706 C CA . ILE A 1 88 ? -8.796 3.862 19.440 1.00 95.00 88 ILE A CA 1
ATOM 707 C C . ILE A 1 88 ? -7.413 3.784 18.782 1.00 95.00 88 ILE A C 1
ATOM 709 O O . ILE A 1 88 ? -7.296 3.999 17.575 1.00 95.00 88 ILE A O 1
ATOM 713 N N . GLU A 1 89 ? -6.355 3.491 19.540 1.00 95.88 89 GLU A N 1
ATOM 714 C CA . GLU A 1 89 ? -4.994 3.410 19.002 1.00 95.88 89 GLU A CA 1
ATOM 715 C C . GLU A 1 89 ? -4.877 2.293 17.962 1.00 95.88 89 GLU A C 1
ATOM 717 O O . GLU A 1 89 ? -4.298 2.491 16.891 1.00 95.88 89 GLU A O 1
ATOM 722 N N . LYS A 1 90 ? -5.484 1.133 18.233 1.00 97.00 90 LYS A N 1
ATOM 723 C CA . LYS A 1 90 ? -5.534 0.033 17.266 1.00 97.00 90 LYS A CA 1
ATOM 724 C C . LYS A 1 90 ? -6.338 0.397 16.024 1.00 97.00 90 LYS A C 1
ATOM 726 O O . LYS A 1 90 ? -5.873 0.104 14.929 1.00 97.00 90 LYS A O 1
ATOM 731 N N . LEU A 1 91 ? -7.475 1.085 16.164 1.00 95.38 91 LEU A N 1
ATOM 732 C CA . LEU A 1 91 ? -8.243 1.566 15.011 1.00 95.38 91 LEU A CA 1
ATOM 733 C C . LEU A 1 91 ? -7.407 2.513 14.137 1.00 95.38 91 LEU A C 1
ATOM 735 O O . LEU A 1 91 ? -7.417 2.376 12.918 1.00 95.38 91 LEU A O 1
ATOM 739 N N . LYS A 1 92 ? -6.659 3.447 14.740 1.00 93.00 92 LYS A N 1
ATOM 740 C CA . LYS A 1 92 ? -5.768 4.359 14.000 1.00 93.00 92 LYS A CA 1
ATOM 741 C C . LYS A 1 92 ? -4.707 3.593 13.210 1.00 93.00 92 LYS A C 1
ATOM 743 O O . LYS A 1 92 ? -4.550 3.838 12.020 1.00 93.00 92 LYS A O 1
ATOM 748 N N . LYS A 1 93 ? -4.038 2.625 13.847 1.00 94.56 93 LYS A N 1
ATOM 749 C CA . LYS A 1 93 ? -3.042 1.768 13.179 1.00 94.56 93 LYS A CA 1
ATOM 750 C C . LYS A 1 93 ? -3.650 0.991 12.013 1.00 94.56 93 LYS A C 1
ATOM 752 O O . LYS A 1 93 ? -3.022 0.874 10.967 1.00 94.56 93 LYS A O 1
ATOM 757 N N . ASP A 1 94 ? -4.863 0.480 12.189 1.00 95.12 94 ASP A N 1
ATOM 758 C CA . ASP A 1 94 ? -5.565 -0.289 11.163 1.00 95.12 94 ASP A CA 1
ATOM 759 C C . ASP A 1 94 ? -5.971 0.587 9.963 1.00 95.12 94 ASP A C 1
ATOM 761 O O . ASP A 1 94 ? -5.779 0.201 8.811 1.00 95.12 94 ASP A O 1
ATOM 765 N N . ILE A 1 95 ? -6.427 1.822 10.214 1.00 92.75 95 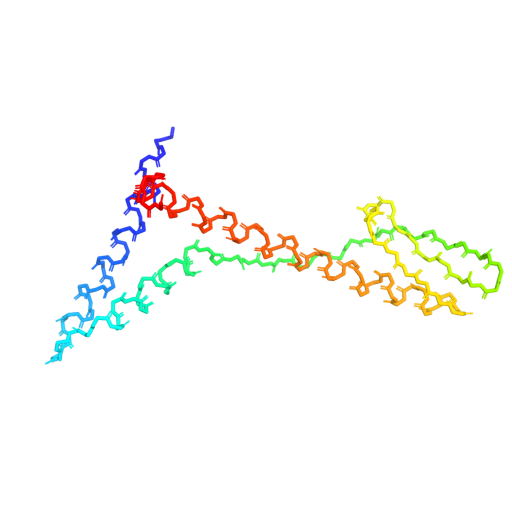ILE A N 1
ATOM 766 C CA . ILE A 1 95 ? -6.685 2.827 9.167 1.00 92.75 95 ILE A CA 1
ATOM 767 C C . ILE A 1 95 ? -5.396 3.184 8.414 1.00 92.75 95 ILE A C 1
ATOM 769 O O . ILE A 1 95 ? -5.393 3.233 7.183 1.00 92.75 95 ILE A O 1
ATOM 773 N N . ASP A 1 96 ? -4.289 3.400 9.128 1.00 90.88 96 ASP A N 1
ATOM 774 C CA . ASP A 1 96 ? -2.996 3.707 8.509 1.00 90.88 96 ASP A CA 1
ATOM 775 C C . ASP A 1 96 ? -2.506 2.557 7.619 1.00 90.88 96 ASP A C 1
ATOM 777 O O . ASP A 1 96 ? -2.000 2.788 6.517 1.00 90.88 96 ASP A O 1
ATOM 781 N N . LEU A 1 97 ? -2.668 1.311 8.072 1.00 92.81 97 LEU A N 1
ATOM 782 C CA . LEU A 1 97 ? -2.340 0.119 7.289 1.00 92.81 97 LEU A CA 1
ATOM 783 C C . LEU A 1 97 ? -3.221 0.006 6.045 1.00 92.81 97 LEU A C 1
ATOM 785 O O . LEU A 1 97 ? -2.705 -0.235 4.951 1.00 92.81 97 LEU A O 1
ATOM 789 N N . TYR A 1 98 ? -4.525 0.231 6.190 1.00 92.12 98 TYR A N 1
ATOM 790 C CA . TYR A 1 98 ? -5.467 0.220 5.077 1.00 92.12 98 TYR A CA 1
ATOM 791 C C . TYR A 1 98 ? -5.103 1.267 4.014 1.00 92.12 98 TYR A C 1
ATOM 793 O O . TYR A 1 98 ? -4.983 0.935 2.834 1.00 92.12 98 TYR A O 1
ATOM 801 N N . ASN A 1 99 ? -4.832 2.508 4.426 1.00 89.50 99 ASN A N 1
ATOM 802 C CA . ASN A 1 99 ? -4.432 3.583 3.517 1.00 89.50 99 ASN A CA 1
ATOM 803 C C . ASN A 1 99 ? -3.126 3.264 2.780 1.00 89.50 99 ASN A C 1
ATOM 805 O O . ASN A 1 99 ? -3.048 3.433 1.562 1.00 89.50 99 ASN A O 1
ATOM 809 N N . LYS A 1 100 ? -2.115 2.740 3.485 1.00 88.88 100 LYS A N 1
ATOM 810 C CA . LYS A 1 100 ? -0.865 2.279 2.856 1.00 88.88 100 LYS A CA 1
ATOM 811 C C . LYS A 1 100 ? -1.125 1.170 1.838 1.00 88.88 100 LYS A C 1
ATOM 813 O O . LYS A 1 100 ? -0.596 1.227 0.731 1.00 88.88 100 LYS A O 1
ATOM 818 N N . SER A 1 101 ? -1.975 0.200 2.175 1.00 90.19 101 SER A N 1
ATOM 819 C CA . SER A 1 101 ? -2.343 -0.890 1.266 1.00 90.19 101 SER A CA 1
ATOM 820 C C . SER A 1 101 ? -3.046 -0.384 0.004 1.00 90.19 101 SER A C 1
ATOM 822 O O . SER A 1 101 ? -2.776 -0.890 -1.087 1.00 90.19 101 SER A O 1
ATOM 824 N N . LEU A 1 102 ? -3.926 0.615 0.121 1.00 88.69 102 LEU A N 1
ATOM 825 C CA . LEU A 1 102 ? -4.585 1.227 -1.035 1.00 88.69 102 LEU A CA 1
ATOM 826 C C . LEU A 1 102 ? -3.582 1.916 -1.963 1.00 88.69 102 LEU A C 1
ATOM 828 O O . LEU A 1 102 ? -3.619 1.681 -3.169 1.00 88.69 102 LEU A O 1
ATOM 832 N N . ILE A 1 103 ? -2.654 2.699 -1.405 1.00 86.81 103 ILE A N 1
ATOM 833 C CA . ILE A 1 103 ? -1.606 3.381 -2.178 1.00 86.81 103 ILE A CA 1
ATOM 834 C C . ILE A 1 103 ? -0.737 2.361 -2.928 1.00 86.81 103 ILE A C 1
ATOM 836 O O . ILE A 1 103 ? -0.490 2.518 -4.123 1.00 86.81 103 ILE A O 1
ATOM 840 N N . GLU A 1 104 ? -0.294 1.297 -2.255 1.00 87.06 1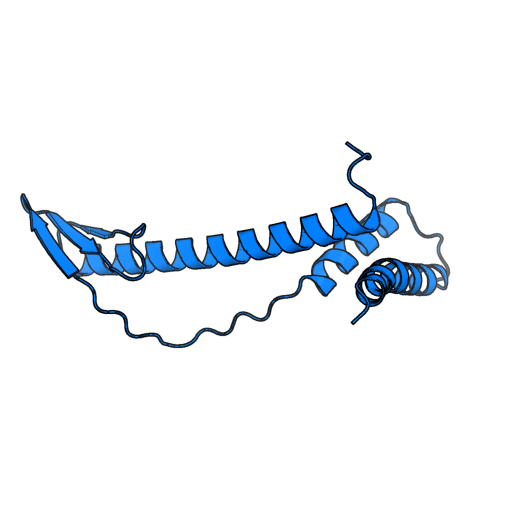04 GLU A N 1
ATOM 841 C CA . GLU A 1 104 ? 0.519 0.248 -2.886 1.00 87.06 104 GLU A CA 1
ATOM 842 C C . GLU A 1 104 ? -0.252 -0.540 -3.953 1.00 87.06 104 GLU A C 1
ATOM 844 O O . GLU A 1 104 ? 0.310 -0.924 -4.982 1.00 87.06 104 GLU A O 1
ATOM 849 N N . THR A 1 105 ? -1.553 -0.749 -3.754 1.00 88.69 105 THR A N 1
ATOM 850 C CA . THR A 1 105 ? -2.413 -1.384 -4.761 1.00 88.69 105 THR A CA 1
ATOM 851 C C . THR A 1 105 ? -2.561 -0.492 -5.990 1.00 88.69 105 THR A C 1
ATOM 853 O O . THR A 1 105 ? -2.387 -0.969 -7.109 1.00 88.69 105 THR A O 1
ATOM 856 N N . GLU A 1 106 ? -2.803 0.808 -5.810 1.00 86.69 106 GLU A N 1
ATOM 857 C CA . GLU A 1 106 ? -2.906 1.750 -6.927 1.00 86.69 106 GLU A CA 1
ATOM 858 C C . GLU A 1 106 ? -1.590 1.840 -7.716 1.00 86.69 106 GLU A C 1
ATOM 860 O O . GLU A 1 106 ? -1.607 1.796 -8.949 1.00 86.69 106 GLU A O 1
ATOM 865 N N . LYS A 1 107 ? -0.442 1.885 -7.022 1.00 83.31 107 LYS A N 1
ATOM 866 C CA . LYS A 1 107 ? 0.888 1.819 -7.650 1.00 83.31 107 LYS A CA 1
ATOM 867 C C . LYS A 1 107 ? 1.034 0.588 -8.533 1.00 83.31 107 LYS A C 1
ATOM 869 O O . LYS A 1 107 ? 1.407 0.709 -9.700 1.00 83.31 107 LYS A O 1
ATOM 874 N N . ARG A 1 108 ? 0.700 -0.586 -7.992 1.00 85.69 108 ARG A N 1
ATOM 875 C CA . ARG A 1 108 ? 0.782 -1.857 -8.717 1.00 85.69 108 ARG A CA 1
ATOM 876 C C . ARG A 1 108 ? -0.117 -1.864 -9.946 1.00 85.69 108 ARG A C 1
ATOM 878 O O . ARG A 1 108 ? 0.358 -2.180 -11.029 1.00 85.69 108 ARG A O 1
ATOM 885 N N . MET A 1 109 ? -1.370 -1.432 -9.806 1.00 85.88 109 MET A N 1
ATOM 886 C CA . MET A 1 109 ? -2.308 -1.352 -10.928 1.00 85.88 109 MET A CA 1
ATOM 887 C C . MET A 1 109 ? -1.803 -0.415 -12.031 1.00 85.88 109 MET A C 1
ATOM 889 O O . MET A 1 109 ? -1.970 -0.708 -13.213 1.00 85.88 109 MET A O 1
ATOM 893 N N . ARG A 1 110 ? -1.169 0.716 -11.687 1.00 82.44 110 ARG A N 1
ATOM 894 C CA . ARG A 1 110 ? -0.561 1.599 -12.697 1.00 82.44 110 ARG A CA 1
ATOM 895 C C . ARG A 1 110 ? 0.629 0.950 -13.391 1.00 82.44 110 ARG A C 1
ATOM 897 O O . ARG A 1 110 ? 0.721 1.053 -14.610 1.00 82.44 110 ARG A O 1
ATOM 904 N N . LEU A 1 111 ? 1.496 0.264 -12.649 1.00 83.19 111 LEU A N 1
ATOM 905 C CA . LEU A 1 111 ? 2.629 -0.457 -13.227 1.00 83.19 111 LEU A CA 1
ATOM 906 C C . LEU A 1 111 ? 2.155 -1.561 -14.179 1.00 83.19 111 LEU A C 1
ATOM 908 O O . LEU A 1 111 ? 2.604 -1.616 -15.320 1.00 83.19 111 LEU A O 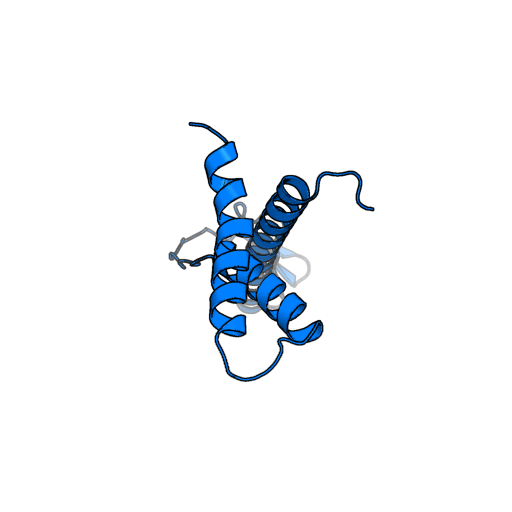1
ATOM 912 N N . GLU A 1 112 ? 1.188 -2.375 -13.753 1.00 83.50 112 GLU A N 1
ATOM 913 C CA . GLU A 1 112 ? 0.556 -3.397 -14.593 1.00 83.50 112 GLU A CA 1
ATOM 914 C C . GLU A 1 112 ? -0.070 -2.785 -15.848 1.00 83.50 112 GLU A C 1
ATOM 916 O O . GLU A 1 112 ? 0.061 -3.339 -16.936 1.00 83.50 112 GLU A O 1
ATOM 921 N N . ASN A 1 113 ? -0.710 -1.618 -15.738 1.00 83.19 113 ASN A N 1
ATOM 922 C CA . ASN A 1 113 ? -1.247 -0.914 -16.899 1.00 83.19 113 ASN A CA 1
ATOM 923 C C . ASN A 1 113 ? -0.147 -0.474 -17.877 1.00 83.19 113 ASN A C 1
ATOM 925 O O . ASN A 1 113 ? -0.328 -0.659 -19.076 1.00 83.19 113 ASN A O 1
ATOM 929 N N . ILE A 1 114 ? 0.977 0.074 -17.397 1.00 79.56 114 ILE A N 1
ATOM 930 C CA . ILE A 1 114 ? 2.108 0.466 -18.258 1.00 79.56 114 ILE A CA 1
ATOM 931 C C . ILE A 1 114 ? 2.685 -0.764 -18.966 1.00 79.56 114 ILE A C 1
ATOM 933 O O . ILE A 1 114 ? 2.868 -0.743 -20.183 1.00 79.56 114 ILE A O 1
ATOM 937 N N . VAL A 1 115 ? 2.919 -1.855 -18.231 1.00 80.06 115 VAL A N 1
ATOM 938 C CA . VAL A 1 115 ? 3.451 -3.107 -18.790 1.00 80.06 115 VAL A CA 1
ATOM 939 C C . VAL A 1 115 ? 2.494 -3.692 -19.831 1.00 80.06 115 VAL A C 1
ATOM 941 O O . VAL A 1 115 ? 2.905 -3.941 -20.961 1.00 80.06 115 VAL A O 1
ATOM 944 N N . ASN A 1 116 ? 1.209 -3.838 -19.494 1.00 82.25 116 ASN A N 1
ATOM 945 C CA . ASN A 1 116 ? 0.203 -4.405 -20.397 1.00 82.25 116 ASN A CA 1
ATOM 946 C C . ASN A 1 116 ? 0.003 -3.567 -21.665 1.00 82.25 116 ASN A C 1
ATOM 948 O O . ASN A 1 116 ? -0.253 -4.128 -22.729 1.00 82.25 116 ASN A O 1
ATOM 952 N N . ARG A 1 117 ? 0.101 -2.234 -21.567 1.00 76.12 117 ARG A N 1
ATOM 953 C CA . ARG A 1 117 ? 0.046 -1.347 -22.739 1.00 76.12 117 ARG A CA 1
ATOM 954 C C . ARG A 1 117 ? 1.301 -1.461 -23.603 1.00 76.12 117 ARG A C 1
ATOM 956 O O . ARG A 1 117 ? 1.180 -1.532 -24.818 1.00 76.12 117 ARG A O 1
ATOM 963 N N . THR A 1 118 ? 2.482 -1.515 -22.984 1.00 74.75 118 THR A N 1
ATOM 964 C CA . THR A 1 118 ? 3.773 -1.503 -23.695 1.00 74.75 118 THR A CA 1
ATOM 965 C C . THR A 1 118 ? 4.070 -2.831 -24.392 1.00 74.75 118 THR A C 1
ATOM 967 O O . THR A 1 118 ? 4.555 -2.837 -25.520 1.00 74.75 118 THR A O 1
ATOM 970 N N . PHE A 1 119 ? 3.799 -3.957 -23.727 1.00 77.00 119 PHE A N 1
ATOM 971 C CA . PHE A 1 119 ? 4.193 -5.286 -24.207 1.00 77.00 119 PHE A CA 1
ATOM 972 C C . PHE A 1 119 ? 3.021 -6.118 -24.735 1.00 77.00 119 PHE A C 1
ATOM 974 O O . PHE A 1 119 ? 3.246 -7.142 -25.366 1.00 77.00 119 PHE A O 1
ATOM 981 N N . GLY A 1 120 ? 1.774 -5.672 -24.553 1.00 66.94 120 GLY A N 1
ATOM 982 C CA . GLY A 1 120 ? 0.592 -6.457 -24.906 1.00 66.94 120 GLY A CA 1
ATOM 983 C C . GLY A 1 120 ? 0.324 -7.597 -23.914 1.00 66.94 120 GLY A C 1
ATOM 984 O O . GLY A 1 120 ? 1.164 -7.952 -23.091 1.00 66.94 120 GLY A O 1
ATOM 985 N N . LYS A 1 121 ? -0.884 -8.172 -23.971 1.00 61.50 121 LYS A N 1
ATOM 986 C CA . LYS A 1 121 ? -1.331 -9.231 -23.043 1.00 61.50 121 LYS A CA 1
ATOM 987 C C . LYS A 1 121 ? -0.755 -10.624 -23.336 1.00 61.50 121 LYS A C 1
ATOM 989 O O . LYS A 1 121 ? -0.970 -11.522 -22.533 1.00 61.50 121 LYS A O 1
ATOM 994 N N . ASP A 1 122 ? -0.024 -10.792 -24.437 1.00 55.22 122 ASP A N 1
ATOM 995 C CA . ASP A 1 122 ? 0.346 -12.109 -24.977 1.00 55.22 122 ASP A CA 1
ATOM 996 C C . ASP A 1 122 ? 1.779 -12.561 -24.615 1.00 55.22 122 ASP A C 1
ATOM 998 O O . ASP A 1 122 ? 2.307 -13.487 -25.225 1.00 55.22 122 ASP A O 1
ATOM 1002 N N . PHE A 1 123 ? 2.428 -11.920 -23.632 1.00 49.50 123 PHE A N 1
ATOM 1003 C CA . PHE A 1 123 ? 3.793 -12.257 -23.182 1.00 49.50 123 PHE A CA 1
ATOM 1004 C C . PHE A 1 123 ? 3.865 -12.993 -21.827 1.00 49.50 123 PHE A C 1
ATOM 1006 O O . PHE A 1 123 ? 4.898 -12.940 -21.156 1.00 49.50 123 PHE A O 1
ATOM 1013 N N . LEU A 1 124 ? 2.802 -13.705 -21.434 1.00 43.81 124 LEU A N 1
ATOM 1014 C CA . LEU A 1 124 ? 2.812 -14.673 -20.325 1.00 43.81 124 LEU A CA 1
ATOM 1015 C C . LEU A 1 124 ? 2.132 -15.984 -20.725 1.00 43.81 124 LEU A C 1
ATOM 1017 O O . LEU A 1 124 ? 0.979 -15.920 -21.204 1.00 43.81 124 LEU A O 1
#